Protein AF-A0A8S9K472-F1 (afdb_monomer_lite)

Organism: Brassica cretica (NCBI:txid69181)

Sequence (128 aa):
MPSSTRSNKETQLLLSPDPASLERSIRKEERSSSIDNNACSSLDSRQPLSRDLVPEIYTKDEITEMFYGICGEQEKNKEDFKMKLDGVYYPLNDSISWLTTCMEEMRQDIARIQRATDVSRSTSIDRH

Radius of gyration: 35.94 Å; chains: 1; bounding box: 61×40×110 Å

Secondary structure (DSSP, 8-state):
---------STTSTT---HHHHHHHHTT----------------------S--------HHHHHHHHHHHHHHHHHHHHHHHHHHHHHHHHHHHHHHHHHHHHHHHHHHHHHHHHHHHHHHHHHHTT-

pLDDT: mean 74.62, std 22.26, range [37.34, 98.75]

Foldseek 3Di:
DDDDPPDDPVVVLVPDPDPVSVVVVVVPPDDDDDDDDDDDDDDPDDDDDDDDPDPPPDDPVRVVVVVVVVVVVVVVVVVVVVVVCCVVPPVVVVVVVVVVVVVVVVVVVVVVVVVVVVVVVVVVVVVD

Structure (mmCIF, N/CA/C/O backbone):
data_AF-A0A8S9K472-F1
#
_entry.id   AF-A0A8S9K472-F1
#
loop_
_atom_site.group_PDB
_atom_site.id
_atom_site.type_symbol
_atom_site.label_atom_id
_atom_site.label_alt_id
_atom_site.label_comp_id
_atom_site.label_asym_id
_atom_site.label_entity_id
_atom_site.label_seq_id
_atom_site.pdbx_PDB_ins_code
_atom_site.Cartn_x
_atom_site.Cartn_y
_atom_site.Cartn_z
_atom_site.occupancy
_atom_site.B_iso_or_equiv
_atom_site.auth_seq_id
_atom_site.auth_comp_id
_atom_site.auth_asym_id
_atom_site.auth_atom_id
_atom_site.pdbx_PDB_model_num
ATOM 1 N N . MET A 1 1 ? 33.684 12.086 9.896 1.00 44.53 1 MET A N 1
ATOM 2 C CA . MET A 1 1 ? 32.500 12.194 10.777 1.00 44.53 1 MET A CA 1
ATOM 3 C C . MET A 1 1 ? 32.495 10.984 11.697 1.00 44.53 1 MET A C 1
ATOM 5 O O . MET A 1 1 ? 32.641 9.894 11.156 1.00 44.53 1 MET A O 1
ATOM 9 N N . PRO A 1 2 ? 32.425 11.123 13.031 1.00 41.47 2 PRO A N 1
ATOM 10 C CA . PRO A 1 2 ? 32.404 9.964 13.909 1.00 41.47 2 PRO A CA 1
ATOM 11 C C . PRO A 1 2 ? 30.967 9.473 14.123 1.00 41.47 2 PRO A C 1
ATOM 13 O O . PRO A 1 2 ? 30.061 10.245 14.434 1.00 41.47 2 PRO A O 1
ATOM 16 N N . SER A 1 3 ? 30.785 8.170 13.948 1.00 37.34 3 SER A N 1
ATOM 17 C CA . SER A 1 3 ? 29.599 7.391 14.293 1.00 37.34 3 SER A CA 1
ATOM 18 C C . SER A 1 3 ? 29.479 7.297 15.817 1.00 37.34 3 SER A C 1
ATOM 20 O O . SER A 1 3 ? 30.436 6.909 16.485 1.00 37.34 3 SER A O 1
ATOM 22 N N . SER A 1 4 ? 28.314 7.631 16.379 1.00 39.69 4 SER A N 1
ATOM 23 C CA . SER A 1 4 ? 28.041 7.483 17.813 1.00 39.69 4 SER A CA 1
ATOM 24 C C . SER A 1 4 ? 26.995 6.393 18.035 1.00 39.69 4 SER A C 1
ATOM 26 O O . SER A 1 4 ? 25.809 6.576 17.766 1.00 39.69 4 SER A O 1
ATOM 28 N N . THR A 1 5 ? 27.448 5.238 18.519 1.00 51.59 5 THR A N 1
ATOM 29 C CA . THR A 1 5 ? 26.599 4.128 18.962 1.00 51.59 5 THR A CA 1
ATOM 30 C C . THR A 1 5 ? 26.046 4.465 20.347 1.00 51.59 5 THR A C 1
ATOM 32 O O . THR A 1 5 ? 26.623 4.091 21.370 1.00 51.59 5 THR A O 1
ATOM 35 N N . ARG A 1 6 ? 24.937 5.212 20.418 1.00 48.19 6 ARG A N 1
ATOM 36 C CA . ARG A 1 6 ? 24.254 5.463 21.696 1.00 48.19 6 ARG A CA 1
ATOM 37 C C . ARG A 1 6 ? 23.435 4.231 22.082 1.00 48.19 6 ARG A C 1
ATOM 39 O O . ARG A 1 6 ? 22.283 4.086 21.692 1.00 48.19 6 ARG A O 1
ATOM 46 N N . SER A 1 7 ? 24.074 3.339 22.836 1.00 44.81 7 SER A N 1
ATOM 47 C CA . SER A 1 7 ? 23.461 2.182 23.494 1.00 44.81 7 SER A CA 1
ATOM 48 C C . SER A 1 7 ? 22.222 2.601 24.301 1.00 44.81 7 SER A C 1
ATOM 50 O O . SER A 1 7 ? 22.317 3.381 25.253 1.00 44.81 7 SER A O 1
ATOM 52 N N . ASN A 1 8 ? 21.054 2.109 23.881 1.00 49.94 8 ASN A N 1
ATOM 53 C CA . ASN A 1 8 ? 19.764 2.306 24.533 1.00 49.94 8 ASN A CA 1
ATOM 54 C C . ASN A 1 8 ? 19.599 1.241 25.626 1.00 49.94 8 ASN A C 1
ATOM 56 O O . ASN A 1 8 ? 19.177 0.119 25.371 1.00 49.94 8 ASN A O 1
ATOM 60 N N . LYS A 1 9 ? 19.976 1.604 26.850 1.00 53.31 9 LYS A N 1
ATOM 61 C CA . LYS A 1 9 ? 19.840 0.780 28.061 1.00 53.31 9 LYS A CA 1
ATOM 62 C C . LYS A 1 9 ? 18.537 1.038 28.831 1.00 53.31 9 LYS A C 1
ATOM 64 O O . LYS A 1 9 ? 18.288 0.379 29.831 1.00 53.31 9 LYS A O 1
ATOM 69 N N . GLU A 1 10 ? 17.708 1.970 28.361 1.00 49.41 10 GLU A N 1
ATOM 70 C CA . GLU A 1 10 ? 16.422 2.321 28.982 1.00 49.41 10 GLU A CA 1
ATOM 71 C C . GLU A 1 10 ? 15.297 1.383 28.524 1.00 49.41 10 GLU A C 1
ATOM 73 O O . GLU A 1 10 ? 14.400 1.061 29.296 1.00 49.41 10 GLU A O 1
ATOM 78 N N . THR A 1 11 ? 15.394 0.846 27.305 1.00 47.91 11 THR A N 1
ATOM 79 C CA . THR A 1 11 ? 14.417 -0.120 26.768 1.00 47.91 11 THR A CA 1
ATOM 80 C C . THR A 1 11 ? 14.446 -1.487 27.457 1.00 47.91 11 THR A C 1
ATOM 82 O O . THR A 1 11 ? 13.432 -2.176 27.463 1.00 47.91 11 THR A O 1
ATOM 85 N N . GLN A 1 12 ? 15.552 -1.860 28.109 1.00 46.97 12 GLN A N 1
ATOM 86 C CA . GLN A 1 12 ? 15.664 -3.145 28.816 1.00 46.97 12 GLN A CA 1
ATOM 87 C C . GLN A 1 12 ? 15.009 -3.141 30.208 1.00 46.97 12 GLN A C 1
ATOM 89 O O . GLN A 1 12 ? 14.776 -4.209 30.769 1.00 46.97 12 GLN A O 1
ATOM 94 N N . LEU A 1 13 ? 14.703 -1.970 30.784 1.00 50.31 13 LEU A N 1
ATOM 95 C CA . LEU A 1 13 ? 14.079 -1.881 32.114 1.00 50.31 13 LEU A CA 1
ATOM 96 C C . LEU A 1 13 ? 12.547 -1.913 32.074 1.00 50.31 13 LEU A C 1
ATOM 98 O O . LEU A 1 13 ? 11.924 -2.153 33.104 1.00 50.31 13 LEU A O 1
ATOM 102 N N . LEU A 1 14 ? 11.940 -1.724 30.900 1.00 52.06 14 LEU A N 1
ATOM 103 C CA . LEU A 1 14 ? 10.482 -1.742 30.733 1.00 52.06 14 LEU A CA 1
ATOM 104 C C . LEU A 1 14 ? 9.905 -3.151 30.520 1.00 52.06 14 LEU A C 1
ATOM 106 O O . LEU A 1 14 ? 8.691 -3.305 30.443 1.00 52.06 14 LEU A O 1
ATOM 110 N N . LEU A 1 15 ? 10.758 -4.179 30.442 1.00 51.12 15 LEU A N 1
ATOM 111 C CA . LEU A 1 15 ? 10.368 -5.574 30.190 1.00 51.12 15 LEU A CA 1
ATOM 112 C C . LEU A 1 15 ? 10.842 -6.537 31.293 1.00 51.12 15 LEU A C 1
ATOM 114 O O . LEU A 1 15 ? 11.056 -7.721 31.048 1.00 51.12 15 LEU A O 1
ATOM 118 N N . SER A 1 16 ? 11.016 -6.042 32.519 1.00 50.47 16 SER A N 1
ATOM 119 C CA . SER A 1 16 ? 11.259 -6.888 33.690 1.00 50.47 16 SER A CA 1
ATOM 120 C C . SER A 1 16 ? 9.918 -7.358 34.277 1.00 50.47 16 SER A C 1
ATOM 122 O O . SER A 1 16 ? 9.139 -6.510 34.712 1.00 50.47 16 SER A O 1
ATOM 124 N N . PRO A 1 17 ? 9.628 -8.672 34.339 1.00 55.44 17 PRO A N 1
ATOM 125 C CA . PRO A 1 17 ? 8.418 -9.190 34.975 1.00 55.44 17 PRO A CA 1
ATOM 126 C C . PRO A 1 17 ? 8.549 -9.300 36.505 1.00 55.44 17 PRO A C 1
ATOM 128 O O . PRO A 1 17 ? 7.668 -9.862 37.151 1.00 55.44 17 PRO A O 1
ATOM 131 N N . ASP A 1 18 ? 9.641 -8.799 37.100 1.00 61.34 18 ASP A N 1
ATOM 132 C CA . ASP A 1 18 ? 9.880 -8.885 38.542 1.00 61.34 18 ASP A CA 1
ATOM 133 C C . ASP A 1 18 ? 9.173 -7.740 39.304 1.00 61.34 18 ASP A C 1
ATOM 135 O O . ASP A 1 18 ? 9.599 -6.579 39.200 1.00 61.34 18 ASP A O 1
ATOM 139 N N . PRO A 1 19 ? 8.143 -8.031 40.126 1.00 57.94 19 PRO A N 1
ATOM 140 C CA . PRO A 1 19 ? 7.432 -7.021 40.912 1.00 57.94 19 PRO A CA 1
ATOM 141 C C . PRO A 1 19 ? 8.339 -6.305 41.922 1.00 57.94 19 PRO A C 1
ATOM 143 O O . PRO A 1 19 ? 8.081 -5.152 42.274 1.00 57.94 19 PRO A O 1
ATOM 146 N N . ALA A 1 20 ? 9.451 -6.920 42.340 1.00 58.72 20 ALA A N 1
ATOM 147 C CA . ALA A 1 20 ? 10.394 -6.279 43.247 1.00 58.72 20 ALA A CA 1
ATOM 148 C C . ALA A 1 20 ? 11.181 -5.144 42.574 1.00 58.72 20 ALA A C 1
ATOM 150 O O . ALA A 1 20 ? 11.757 -4.316 43.276 1.00 58.72 20 ALA A O 1
ATOM 151 N N . SER A 1 21 ? 11.258 -5.080 41.242 1.00 58.00 21 SER A N 1
ATOM 152 C CA . SER A 1 21 ? 12.018 -4.042 40.530 1.00 58.00 21 SER A CA 1
ATOM 153 C C . SER A 1 21 ? 11.247 -2.720 40.403 1.00 58.00 21 SER A C 1
ATOM 155 O O . SER A 1 21 ? 11.861 -1.652 40.418 1.00 58.00 21 SER A O 1
ATOM 157 N N . LEU A 1 22 ? 9.912 -2.777 40.356 1.00 58.78 22 LEU A N 1
ATOM 158 C CA . LEU A 1 22 ? 9.028 -1.607 40.279 1.00 58.78 22 LEU A CA 1
ATOM 159 C C . LEU A 1 22 ? 9.051 -0.787 41.579 1.00 58.78 22 LEU A C 1
ATOM 161 O O . LEU A 1 22 ? 9.203 0.435 41.547 1.00 58.78 22 LEU A O 1
ATOM 165 N N . GLU A 1 23 ? 9.022 -1.459 42.733 1.00 57.62 23 GLU A N 1
ATOM 166 C CA . GLU A 1 23 ? 9.102 -0.792 44.040 1.00 57.62 23 GLU A CA 1
ATOM 167 C C . GLU A 1 23 ? 10.401 0.007 44.233 1.00 57.62 23 GLU A C 1
ATOM 169 O O . GLU A 1 23 ? 10.424 1.034 44.913 1.00 57.62 23 GLU A O 1
ATOM 174 N N . ARG A 1 24 ? 11.504 -0.452 43.631 1.00 55.06 24 ARG A N 1
ATOM 175 C CA . ARG A 1 24 ? 12.816 0.210 43.726 1.00 55.06 24 ARG A CA 1
ATOM 176 C C . ARG A 1 24 ? 12.858 1.509 42.926 1.00 55.06 24 ARG A C 1
ATOM 178 O O . ARG A 1 24 ? 13.617 2.402 43.294 1.00 55.06 24 ARG A O 1
ATOM 185 N N . SER A 1 25 ? 12.068 1.604 41.853 1.00 56.41 25 SER A N 1
ATOM 186 C CA . SER A 1 25 ? 11.945 2.820 41.043 1.00 56.41 25 SER A CA 1
ATOM 187 C C . SER A 1 25 ? 11.129 3.882 41.776 1.00 56.41 25 SER A C 1
ATOM 189 O O . SER A 1 25 ? 11.531 5.039 41.819 1.00 56.41 25 SER A O 1
ATOM 191 N N . ILE A 1 26 ? 10.042 3.469 42.434 1.00 60.25 26 ILE A N 1
ATOM 192 C CA . ILE A 1 26 ? 9.152 4.366 43.187 1.00 60.25 26 ILE A CA 1
ATOM 193 C C . ILE A 1 26 ? 9.864 4.946 44.420 1.00 60.25 26 ILE A C 1
ATOM 195 O O . ILE A 1 26 ? 9.699 6.116 44.743 1.00 60.25 26 ILE A O 1
ATOM 199 N N . ARG A 1 27 ? 10.739 4.172 45.078 1.00 56.91 27 ARG A N 1
ATOM 200 C CA . ARG A 1 27 ? 11.517 4.648 46.240 1.00 56.91 27 ARG A CA 1
ATOM 201 C C . ARG A 1 27 ? 12.755 5.492 45.891 1.00 56.91 27 ARG A C 1
ATOM 203 O O . ARG A 1 27 ? 13.496 5.857 46.800 1.00 56.91 27 ARG A O 1
ATOM 210 N N . LYS A 1 28 ? 13.033 5.766 44.608 1.00 52.47 28 LYS A N 1
ATOM 211 C CA . LYS A 1 28 ? 14.212 6.545 44.174 1.00 52.47 28 LYS A CA 1
ATOM 212 C C . LYS A 1 28 ? 13.914 7.980 43.740 1.00 52.47 28 LYS A C 1
ATOM 214 O O . LYS A 1 28 ? 14.858 8.709 43.446 1.00 52.47 28 LYS A O 1
ATOM 219 N N . GLU A 1 29 ? 12.659 8.413 43.778 1.00 48.97 29 GLU A N 1
ATOM 220 C CA . GLU A 1 29 ? 12.275 9.809 43.547 1.00 48.97 29 GLU A CA 1
ATOM 221 C C . GLU A 1 29 ? 12.261 10.607 44.864 1.00 48.97 29 GLU A C 1
ATOM 223 O O . GLU A 1 29 ? 11.291 11.248 45.238 1.00 48.97 29 GLU A O 1
ATOM 228 N N . GLU A 1 30 ? 13.370 10.560 45.604 1.00 53.28 30 GLU A N 1
ATOM 229 C CA . GLU A 1 30 ? 13.632 11.487 46.705 1.00 53.28 30 GLU A CA 1
ATOM 230 C C . GLU A 1 30 ? 15.011 12.115 46.507 1.00 53.28 30 GLU A C 1
ATOM 232 O O . GLU A 1 30 ? 16.035 11.550 46.899 1.00 53.28 30 GLU A O 1
ATOM 237 N N . ARG A 1 31 ? 15.007 13.303 45.889 1.00 55.47 31 ARG A N 1
ATOM 238 C CA . ARG A 1 31 ? 15.726 14.528 46.299 1.00 55.47 31 ARG A CA 1
ATOM 239 C C . ARG A 1 31 ? 16.072 15.387 45.086 1.00 55.47 31 ARG A C 1
ATOM 241 O O . ARG A 1 31 ? 17.099 15.200 44.441 1.00 55.47 31 ARG A O 1
ATOM 248 N N . SER A 1 32 ? 15.263 16.417 44.865 1.00 41.34 32 SER A N 1
ATOM 249 C CA . SER A 1 32 ? 15.721 17.718 44.366 1.00 41.34 32 SER A CA 1
ATOM 250 C C . SER A 1 32 ? 14.815 18.816 44.943 1.00 41.34 32 SER A C 1
ATOM 252 O O . SER A 1 32 ? 13.684 19.004 44.517 1.00 41.34 32 SER A O 1
ATOM 254 N N . SER A 1 33 ? 15.349 19.448 45.994 1.00 41.16 33 SER A N 1
ATOM 255 C CA . SER A 1 33 ? 15.081 20.779 46.583 1.00 41.16 33 SER A CA 1
ATOM 256 C C . SER A 1 33 ? 14.748 21.862 45.534 1.00 41.16 33 SER A C 1
ATOM 258 O O . SER A 1 33 ? 15.198 21.727 44.403 1.00 41.16 33 SER A O 1
ATOM 260 N N . SER A 1 34 ? 14.096 23.005 45.768 1.00 60.44 34 SER A N 1
ATOM 261 C CA . SER A 1 34 ? 13.454 23.711 46.893 1.00 60.44 34 SER A CA 1
ATOM 262 C C . SER A 1 34 ? 12.661 24.846 46.224 1.00 60.44 34 SER A C 1
ATOM 264 O O . SER A 1 34 ? 13.177 25.439 45.277 1.00 60.44 34 SER A O 1
ATOM 266 N N . ILE A 1 35 ? 11.470 25.183 46.728 1.00 44.47 35 ILE A N 1
ATOM 267 C CA . ILE A 1 35 ? 10.990 26.571 46.722 1.00 44.47 35 ILE A CA 1
ATOM 268 C C . ILE A 1 35 ? 10.383 26.829 48.102 1.00 44.47 35 ILE A C 1
ATOM 270 O O . ILE A 1 35 ? 9.363 26.248 48.475 1.00 44.47 35 ILE A O 1
ATOM 274 N N . ASP A 1 36 ? 11.076 27.673 48.860 1.00 52.09 36 ASP A N 1
ATOM 275 C CA . ASP A 1 36 ? 10.617 28.307 50.094 1.00 52.09 36 ASP A CA 1
ATOM 276 C C . ASP A 1 36 ? 9.253 28.973 49.864 1.00 52.09 36 ASP A C 1
ATOM 278 O O . ASP A 1 36 ? 9.019 29.427 48.750 1.00 52.09 36 ASP A O 1
ATOM 282 N N . ASN A 1 37 ? 8.370 29.053 50.876 1.00 54.41 37 ASN A N 1
ATOM 283 C CA . ASN A 1 37 ? 7.564 30.254 51.182 1.00 54.41 37 ASN A CA 1
ATOM 284 C C . ASN A 1 37 ? 6.564 30.047 52.341 1.00 54.41 37 ASN A C 1
ATOM 286 O O . ASN A 1 37 ? 5.441 29.598 52.160 1.00 54.41 37 ASN A O 1
ATOM 290 N N . ASN A 1 38 ? 7.014 30.541 53.496 1.00 54.00 38 ASN A N 1
ATOM 291 C CA . ASN A 1 38 ? 6.301 31.285 54.537 1.00 54.00 38 ASN A CA 1
ATOM 292 C C . ASN A 1 38 ? 5.293 30.599 55.495 1.00 54.00 38 ASN A C 1
ATOM 294 O O . ASN A 1 38 ? 4.368 29.893 55.125 1.00 54.00 38 ASN A O 1
ATOM 298 N N . ALA A 1 39 ? 5.523 30.936 56.772 1.00 41.88 39 ALA A N 1
ATOM 299 C CA . ALA A 1 39 ? 4.610 30.951 57.910 1.00 41.88 39 ALA A CA 1
ATOM 300 C C . ALA A 1 39 ? 3.935 29.629 58.319 1.00 41.88 39 ALA A C 1
ATOM 302 O O . ALA A 1 39 ? 2.746 29.403 58.111 1.00 41.88 39 ALA A O 1
ATOM 303 N N . CYS A 1 40 ? 4.666 28.831 59.102 1.00 49.53 40 CYS A N 1
ATOM 304 C CA . CYS A 1 40 ? 4.046 27.977 60.111 1.00 49.53 40 CYS A CA 1
ATOM 305 C C . CYS A 1 40 ? 3.279 28.852 61.118 1.00 49.53 40 CYS A C 1
ATOM 307 O O . CYS A 1 40 ? 3.858 29.348 62.086 1.00 49.53 40 CYS A O 1
ATOM 309 N N . SER A 1 41 ? 1.974 29.019 60.918 1.00 43.31 41 SER A N 1
ATOM 310 C CA . SER A 1 41 ? 1.056 29.408 61.987 1.00 43.31 41 SER A CA 1
ATOM 311 C C . SER A 1 41 ? 0.312 28.166 62.461 1.00 43.31 41 SER A C 1
ATOM 313 O O . SER A 1 41 ? -0.593 27.655 61.812 1.00 43.31 41 SER A O 1
ATOM 315 N N . SER A 1 42 ? 0.770 27.677 63.610 1.00 62.75 42 SER A N 1
ATOM 316 C CA . SER A 1 42 ? 0.128 26.681 64.460 1.00 62.75 42 SER A CA 1
ATOM 317 C C . SER A 1 42 ? -1.373 26.936 64.605 1.00 62.75 42 SER A C 1
ATOM 319 O O . SER A 1 42 ? -1.765 27.936 65.205 1.00 62.75 42 SER A O 1
ATOM 321 N N . LEU A 1 43 ? -2.195 25.985 64.164 1.00 41.38 43 LEU A N 1
ATOM 322 C CA . LEU A 1 43 ? -3.545 25.796 64.685 1.00 41.38 43 LEU A CA 1
ATOM 323 C C . LEU A 1 43 ? -3.727 24.325 65.055 1.00 41.38 43 LEU A C 1
ATOM 325 O O . LEU A 1 43 ? -4.099 23.476 64.251 1.00 41.38 43 LEU A O 1
ATOM 329 N N . ASP A 1 44 ? -3.435 24.062 66.324 1.00 51.25 44 ASP A N 1
ATOM 330 C CA . ASP A 1 44 ? -4.102 23.037 67.109 1.00 51.25 44 ASP A CA 1
ATOM 331 C C . ASP A 1 44 ? -5.612 23.316 67.084 1.00 51.25 44 ASP A C 1
ATOM 333 O O . ASP A 1 44 ? -6.116 24.221 67.748 1.00 51.25 44 ASP A O 1
ATOM 337 N N . SER A 1 45 ? -6.346 22.577 66.258 1.00 48.28 45 SER A N 1
ATOM 338 C CA . SER A 1 45 ? -7.754 22.321 66.525 1.00 48.28 45 SER A CA 1
ATOM 339 C C . SER A 1 45 ? -8.168 21.025 65.852 1.00 48.28 45 SER A C 1
ATOM 341 O O . SER A 1 45 ? -8.334 20.932 64.636 1.00 48.28 45 SER A O 1
ATOM 343 N N . ARG A 1 46 ? -8.327 19.989 66.675 1.00 55.84 46 ARG A N 1
ATOM 344 C CA . ARG A 1 46 ? -9.064 18.785 66.309 1.00 55.84 46 ARG A CA 1
ATOM 345 C C . ARG A 1 46 ? -10.493 19.176 65.926 1.00 55.84 46 ARG A C 1
ATOM 347 O O . ARG A 1 46 ? -11.329 19.367 66.805 1.00 55.84 46 ARG A O 1
ATOM 354 N N . GLN A 1 47 ? -10.807 19.187 64.637 1.00 48.59 47 GLN A N 1
ATOM 355 C CA . GLN A 1 47 ? -12.175 18.976 64.171 1.00 48.59 47 GLN A CA 1
ATOM 356 C C . GLN A 1 47 ? -12.176 17.923 63.060 1.00 48.59 47 GLN A C 1
ATOM 358 O O . GLN A 1 47 ? -11.428 18.063 62.092 1.00 48.59 47 GLN A O 1
ATOM 363 N N . PRO A 1 48 ? -12.994 16.860 63.168 1.00 44.81 48 PRO A N 1
ATOM 364 C CA . PRO A 1 48 ? -13.234 15.977 62.043 1.00 44.81 48 PRO A CA 1
ATOM 365 C C . PRO A 1 48 ? -14.078 16.750 61.028 1.00 44.81 48 PRO A C 1
ATOM 367 O O . PRO A 1 48 ? -15.232 17.087 61.295 1.00 44.81 48 PRO A O 1
ATOM 370 N N . LEU A 1 49 ? -13.488 17.063 59.874 1.00 40.16 49 LEU A N 1
ATOM 371 C CA . LEU A 1 49 ? -14.226 17.605 58.743 1.00 40.16 49 LEU A CA 1
ATOM 372 C C . LEU A 1 49 ? -15.249 16.551 58.303 1.00 40.16 49 LEU A C 1
ATOM 374 O O . LEU A 1 49 ? -14.899 15.451 57.871 1.00 40.16 49 LEU A O 1
ATOM 378 N N . SER A 1 50 ? -16.521 16.882 58.487 1.00 51.34 50 SER A N 1
ATOM 379 C CA . SER A 1 50 ? -17.664 16.117 58.016 1.00 51.34 50 SER A CA 1
ATOM 380 C C . SER A 1 50 ? -17.579 15.901 56.504 1.00 51.34 50 SER A C 1
ATOM 382 O O . SER A 1 50 ? -17.457 16.859 55.747 1.00 51.34 50 SER A O 1
ATOM 384 N N . ARG A 1 51 ? -17.644 14.620 56.123 1.00 53.28 51 ARG A N 1
ATOM 385 C CA . ARG A 1 51 ? -18.119 14.030 54.860 1.00 53.28 51 ARG A CA 1
ATOM 386 C C . ARG A 1 51 ? -18.681 15.035 53.841 1.00 53.28 51 ARG A C 1
ATOM 388 O O . ARG A 1 51 ? -19.676 15.664 54.164 1.00 53.28 51 ARG A O 1
ATOM 395 N N . ASP A 1 52 ? -18.077 15.099 52.643 1.00 50.16 52 ASP A N 1
ATOM 396 C CA . ASP A 1 52 ? -18.776 15.268 51.341 1.00 50.16 52 ASP A CA 1
ATOM 397 C C . ASP A 1 52 ? -17.844 15.252 50.101 1.00 50.16 52 ASP A C 1
ATOM 399 O O . ASP A 1 52 ? -18.075 15.936 49.112 1.00 50.16 52 ASP A O 1
ATOM 403 N N . LEU A 1 53 ? -16.786 14.434 50.104 1.00 56.91 53 LEU A N 1
ATOM 404 C CA . LEU A 1 53 ? -15.953 14.175 48.914 1.00 56.91 53 LEU A CA 1
ATOM 405 C C . LEU A 1 53 ? -15.542 12.698 48.865 1.00 56.91 53 LEU A C 1
ATOM 407 O O . LEU A 1 53 ? -14.365 12.359 48.782 1.00 56.91 53 LEU A O 1
ATOM 411 N N . VAL A 1 54 ? -16.518 11.797 48.968 1.00 50.41 54 VAL A N 1
ATOM 412 C CA . VAL A 1 54 ? -16.309 10.400 48.571 1.00 50.41 54 VAL A CA 1
ATOM 413 C C . VAL A 1 54 ? -16.720 10.331 47.103 1.00 50.41 54 VAL A C 1
ATOM 415 O O . VAL A 1 54 ? -17.915 10.454 46.839 1.00 50.41 54 VAL A O 1
ATOM 418 N N . PRO A 1 55 ? -15.796 10.183 46.132 1.00 58.97 55 PRO A N 1
ATOM 419 C CA . PRO A 1 55 ? -16.197 9.688 44.825 1.00 58.97 55 PRO A C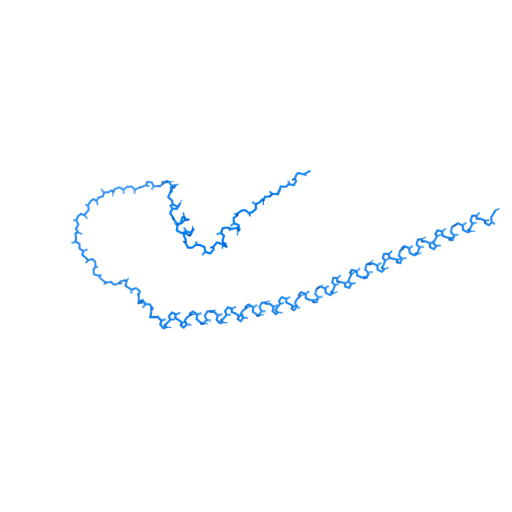A 1
ATOM 420 C C . PRO A 1 55 ? -16.887 8.356 45.085 1.00 58.97 55 PRO A C 1
ATOM 422 O O . PRO A 1 55 ? -16.321 7.514 45.786 1.00 58.97 55 PRO A O 1
ATOM 425 N N . GLU A 1 56 ? -18.115 8.204 44.603 1.00 70.31 56 GLU A N 1
ATOM 426 C CA . GLU A 1 56 ? -18.834 6.938 44.630 1.00 70.31 56 GLU A CA 1
ATOM 427 C C . GLU A 1 56 ? -17.905 5.888 44.012 1.00 70.31 56 GLU A C 1
ATOM 429 O O . GLU A 1 56 ? -17.579 5.919 42.827 1.00 70.31 56 GLU A O 1
ATOM 434 N N . ILE A 1 57 ? -17.300 5.084 44.883 1.00 79.12 57 ILE A N 1
ATOM 435 C CA . ILE A 1 57 ? -16.270 4.127 44.507 1.00 79.12 57 ILE A CA 1
ATOM 436 C C . ILE A 1 57 ? -16.953 3.086 43.635 1.00 79.12 57 ILE A C 1
ATOM 438 O O . ILE A 1 57 ? -17.835 2.381 44.121 1.00 79.12 57 ILE A O 1
ATOM 442 N N . TYR A 1 58 ? -16.560 3.031 42.359 1.00 83.25 58 TYR A N 1
ATOM 443 C CA . TYR A 1 58 ? -17.136 2.111 41.384 1.00 83.25 58 TYR A CA 1
ATOM 444 C C . TYR A 1 58 ? -17.225 0.697 41.952 1.00 83.25 58 TYR A C 1
ATOM 446 O O . TYR A 1 58 ? -16.278 0.173 42.557 1.00 83.25 58 TYR A O 1
ATOM 454 N N . THR A 1 59 ? -18.368 0.067 41.725 1.00 92.94 59 THR A N 1
ATOM 455 C CA . THR A 1 59 ? -18.562 -1.337 42.048 1.00 92.94 59 THR A CA 1
ATOM 456 C C . THR A 1 59 ? -17.670 -2.196 41.156 1.00 92.94 59 THR A C 1
ATOM 458 O O . THR A 1 59 ? -17.278 -1.827 40.046 1.00 92.94 59 THR A O 1
ATOM 461 N N . LYS A 1 60 ? -17.334 -3.389 41.645 1.00 91.38 60 LYS A N 1
ATOM 462 C CA . LYS A 1 60 ? -16.511 -4.343 40.897 1.00 91.38 60 LYS A CA 1
ATOM 463 C C . LYS A 1 60 ? -17.101 -4.656 39.514 1.00 91.38 60 LYS A C 1
ATOM 465 O O . LYS A 1 60 ? -16.338 -4.848 38.569 1.00 91.38 60 LYS A O 1
ATOM 470 N N . ASP A 1 61 ? -18.426 -4.699 39.403 1.00 93.25 61 ASP A N 1
ATOM 471 C CA . ASP A 1 61 ? -19.121 -5.026 38.158 1.00 93.25 61 ASP A CA 1
ATOM 472 C C . ASP A 1 61 ? -19.014 -3.882 37.142 1.00 93.25 61 ASP A C 1
ATOM 474 O O . ASP A 1 61 ? -18.642 -4.134 35.998 1.00 93.25 61 ASP A O 1
ATOM 478 N N . GLU A 1 62 ? -19.186 -2.627 37.574 1.00 94.00 62 GLU A N 1
ATOM 479 C CA . GLU A 1 62 ? -18.987 -1.441 36.722 1.00 94.00 62 GLU A CA 1
ATOM 480 C C . GLU A 1 62 ? -17.550 -1.357 36.190 1.00 94.00 62 GLU A C 1
ATOM 482 O O . GLU A 1 62 ? -17.324 -1.115 35.005 1.00 94.00 62 GLU A O 1
ATOM 487 N N . ILE A 1 63 ? -16.555 -1.616 37.047 1.00 93.19 63 ILE A N 1
ATOM 488 C CA . ILE A 1 63 ? -15.143 -1.643 36.630 1.00 93.19 63 ILE A CA 1
ATOM 489 C C . ILE A 1 63 ? -14.902 -2.759 35.607 1.00 93.19 63 ILE A C 1
ATOM 491 O O . ILE A 1 63 ? -14.173 -2.569 34.632 1.00 93.19 63 ILE A O 1
ATOM 495 N N . THR A 1 64 ? -15.510 -3.925 35.825 1.00 95.19 64 THR A N 1
ATOM 496 C CA . THR A 1 64 ? -15.365 -5.086 34.942 1.00 95.19 64 THR A CA 1
ATOM 497 C C . THR A 1 64 ? -15.971 -4.808 33.567 1.00 95.19 64 THR A C 1
ATOM 499 O O . THR A 1 64 ? -15.340 -5.094 32.549 1.00 95.19 64 THR A O 1
ATOM 502 N N . GLU A 1 65 ? -17.156 -4.201 33.522 1.00 95.56 65 GLU A N 1
ATOM 503 C CA . GLU A 1 65 ? -17.819 -3.807 32.279 1.00 95.56 65 GLU A CA 1
ATOM 504 C C . GLU A 1 65 ? -16.991 -2.782 31.497 1.00 95.56 65 GLU A C 1
ATOM 506 O O . GLU A 1 65 ? -16.718 -2.988 30.311 1.00 95.56 65 GLU A O 1
ATOM 511 N N . MET A 1 66 ? -16.506 -1.731 32.168 1.00 96.00 66 MET A N 1
ATOM 512 C CA . MET A 1 66 ? -15.635 -0.733 31.538 1.00 96.00 66 MET A CA 1
ATOM 513 C C . MET A 1 66 ? -14.371 -1.369 30.957 1.00 96.00 66 MET A C 1
ATOM 515 O O . MET A 1 66 ? -13.991 -1.062 29.827 1.00 96.00 66 MET A O 1
ATOM 519 N N . PHE A 1 67 ? -13.731 -2.276 31.698 1.00 96.50 67 PHE A N 1
ATOM 520 C CA . PHE A 1 67 ? -12.520 -2.948 31.238 1.00 96.50 67 PHE A CA 1
ATOM 521 C C . PHE A 1 67 ? -12.772 -3.749 29.957 1.00 96.50 67 PHE A C 1
ATOM 523 O O . PHE A 1 67 ? -12.058 -3.570 28.972 1.00 96.50 67 PHE A O 1
ATOM 530 N N . TYR A 1 68 ? -13.815 -4.582 29.928 1.00 96.38 68 TYR A N 1
ATOM 531 C CA . TYR A 1 68 ? -14.131 -5.371 28.735 1.00 96.38 68 TYR A CA 1
ATOM 532 C C . TYR A 1 68 ? -14.599 -4.513 27.556 1.00 96.38 68 TYR A C 1
ATOM 534 O O . TYR A 1 68 ? -14.259 -4.832 26.415 1.00 96.38 68 TYR A O 1
ATOM 542 N N . GLY A 1 69 ? -15.308 -3.410 27.810 1.00 96.56 69 GLY A N 1
ATOM 543 C CA . GLY A 1 69 ? -15.660 -2.432 26.780 1.00 96.56 69 GLY A CA 1
ATOM 544 C C . GLY A 1 69 ? -14.419 -1.813 26.136 1.00 96.56 69 GLY A C 1
ATOM 545 O O . GLY A 1 69 ? -14.247 -1.892 24.919 1.00 96.56 69 GLY A O 1
ATOM 546 N N . ILE A 1 70 ? -13.507 -1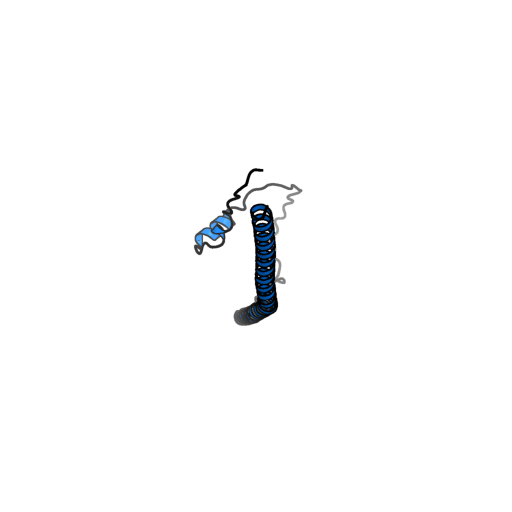.281 26.955 1.00 96.69 70 ILE A N 1
ATOM 547 C CA . ILE A 1 70 ? -12.258 -0.658 26.491 1.00 96.69 70 ILE A CA 1
ATOM 548 C C . ILE A 1 70 ? -11.377 -1.679 25.764 1.00 96.69 70 ILE A C 1
ATOM 550 O O . ILE A 1 70 ? -10.881 -1.387 24.677 1.00 96.69 70 ILE A O 1
ATOM 554 N N . CYS A 1 71 ? -11.200 -2.882 26.319 1.00 94.56 71 CYS A N 1
ATOM 555 C CA . CYS A 1 71 ? -10.413 -3.937 25.678 1.00 94.56 71 CYS A CA 1
ATOM 556 C C . CYS A 1 71 ? -11.006 -4.360 24.328 1.00 94.56 71 CYS A C 1
ATOM 558 O O . CYS A 1 71 ? -10.268 -4.513 23.356 1.00 94.56 71 CYS A O 1
ATOM 560 N N . GLY A 1 72 ? -12.329 -4.521 24.243 1.00 95.81 72 GLY A N 1
ATOM 561 C CA . GLY A 1 72 ? -13.002 -4.894 22.998 1.00 95.81 72 GLY A CA 1
ATOM 562 C C . GLY A 1 72 ? -12.889 -3.818 21.916 1.00 95.81 72 GLY A C 1
ATOM 563 O O . GLY A 1 72 ? -12.644 -4.135 20.752 1.00 95.81 72 GLY A O 1
ATOM 564 N N . GLU A 1 73 ? -13.033 -2.547 22.292 1.00 96.44 73 GLU A N 1
ATOM 565 C CA . GLU A 1 73 ? -12.830 -1.400 21.399 1.00 96.44 73 GLU A CA 1
ATOM 566 C C . GLU A 1 73 ? -11.372 -1.321 20.922 1.00 96.44 73 GLU A C 1
ATOM 568 O O . GLU A 1 73 ? -11.103 -1.131 19.735 1.00 96.44 73 GLU A O 1
ATOM 573 N N . GLN A 1 74 ? -10.414 -1.511 21.833 1.00 95.94 74 GLN A N 1
ATOM 574 C CA . GLN A 1 74 ? -8.992 -1.438 21.510 1.00 95.94 74 GLN A CA 1
ATOM 575 C C . GLN A 1 74 ? -8.570 -2.529 20.516 1.00 95.94 74 GLN A C 1
ATOM 577 O O . GLN A 1 74 ? -7.818 -2.234 19.585 1.00 95.94 74 GLN A O 1
ATOM 582 N N . GLU A 1 75 ? -9.071 -3.759 20.666 1.00 96.25 75 GLU A N 1
ATOM 583 C CA . GLU A 1 75 ? -8.749 -4.853 19.740 1.00 96.25 75 GLU A CA 1
ATOM 584 C C . GLU A 1 75 ? -9.314 -4.586 18.339 1.00 96.25 75 GLU A C 1
ATOM 586 O O . GLU A 1 75 ? -8.605 -4.744 17.346 1.00 96.25 75 GLU A O 1
ATOM 591 N N . LYS A 1 76 ? -10.553 -4.085 18.244 1.00 95.94 76 LYS A N 1
ATOM 592 C CA . LYS A 1 76 ? -11.143 -3.677 16.957 1.00 95.94 76 LYS A CA 1
ATOM 593 C C . LYS A 1 76 ? -10.329 -2.575 16.294 1.00 95.94 76 LYS A C 1
ATOM 595 O O . LYS A 1 76 ? -9.986 -2.689 15.123 1.00 95.94 76 LYS A O 1
ATOM 600 N N . ASN A 1 77 ? -9.959 -1.546 17.055 1.00 95.81 77 ASN A N 1
ATOM 601 C CA . ASN A 1 77 ? -9.139 -0.454 16.542 1.00 95.81 77 ASN A CA 1
ATOM 602 C C . ASN A 1 77 ? -7.788 -0.959 16.023 1.00 95.81 77 ASN A C 1
ATOM 604 O O . ASN A 1 77 ? -7.327 -0.511 14.976 1.00 95.81 77 ASN A O 1
ATOM 608 N N . LYS A 1 78 ? -7.153 -1.906 16.721 1.00 96.81 78 LYS A N 1
ATOM 609 C CA . LYS A 1 78 ? -5.892 -2.519 16.286 1.00 96.81 78 LYS A CA 1
ATOM 610 C C . LYS A 1 78 ? -6.045 -3.256 14.955 1.00 96.81 78 LYS A C 1
ATOM 612 O O . LYS A 1 78 ? -5.208 -3.061 14.073 1.00 96.81 78 LYS A O 1
ATOM 617 N N . GLU A 1 79 ? -7.097 -4.054 14.790 1.00 96.69 79 GLU A N 1
ATOM 618 C CA . GLU A 1 79 ? -7.363 -4.740 13.519 1.00 96.69 79 GLU A CA 1
ATOM 619 C C . GLU A 1 79 ? -7.718 -3.753 12.395 1.00 96.69 79 GLU A C 1
ATOM 621 O O . GLU A 1 79 ? -7.196 -3.878 11.288 1.00 96.69 79 GLU A O 1
ATOM 626 N N . ASP A 1 80 ? -8.486 -2.700 12.681 1.00 97.56 80 ASP A N 1
ATOM 627 C CA . ASP A 1 80 ? -8.790 -1.631 11.721 1.00 97.56 80 ASP A CA 1
ATOM 628 C C . ASP A 1 80 ? -7.527 -0.888 11.265 1.00 97.56 80 ASP A C 1
ATOM 630 O O . ASP A 1 80 ? -7.336 -0.630 10.072 1.00 97.56 80 ASP A O 1
ATOM 634 N N . PHE A 1 81 ? -6.641 -0.534 12.201 1.00 97.25 81 PHE A N 1
ATOM 635 C CA . 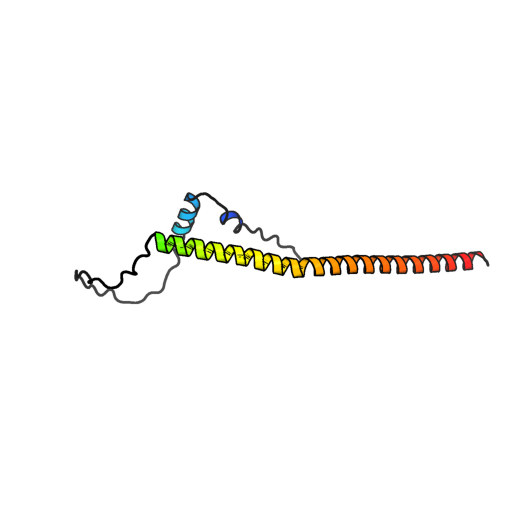PHE A 1 81 ? -5.360 0.097 11.880 1.00 97.25 81 PHE A CA 1
ATOM 636 C C . PHE A 1 81 ? -4.482 -0.823 11.045 1.00 97.25 81 PHE A C 1
ATOM 638 O O . PHE A 1 81 ? -3.890 -0.371 10.064 1.00 97.25 81 PHE A O 1
ATOM 645 N N . LYS A 1 82 ? -4.418 -2.106 11.400 1.00 97.75 82 LYS A N 1
ATOM 646 C CA . LYS A 1 82 ? -3.674 -3.107 10.640 1.00 97.75 82 LYS A CA 1
ATOM 647 C C . LYS A 1 82 ? -4.213 -3.233 9.219 1.00 97.75 82 LYS A C 1
ATOM 649 O O . LYS A 1 82 ? -3.438 -3.130 8.278 1.00 97.75 82 LYS A O 1
ATOM 654 N N . MET A 1 83 ? -5.528 -3.342 9.050 1.00 96.50 83 MET A N 1
ATOM 655 C CA . MET A 1 83 ? -6.161 -3.431 7.734 1.00 96.50 83 MET A CA 1
ATOM 656 C C . MET A 1 83 ? -5.912 -2.175 6.885 1.00 96.50 83 MET A C 1
ATOM 658 O O . MET A 1 83 ? -5.627 -2.281 5.691 1.00 96.50 83 MET A O 1
ATOM 662 N N . LYS A 1 84 ? -5.948 -0.981 7.491 1.00 97.75 84 LYS A N 1
ATOM 663 C CA . LYS A 1 84 ? -5.581 0.276 6.812 1.00 97.75 84 LYS A CA 1
ATOM 664 C C . LYS A 1 84 ? -4.111 0.303 6.399 1.00 97.75 84 LYS A C 1
ATOM 666 O O . LYS A 1 84 ? -3.805 0.751 5.297 1.00 97.75 84 LYS A O 1
ATOM 671 N N . LEU A 1 85 ? -3.212 -0.161 7.267 1.00 97.81 85 LEU A N 1
ATOM 672 C CA . LEU A 1 85 ? -1.783 -0.239 6.968 1.00 97.81 85 LEU A CA 1
ATOM 673 C C . LEU A 1 85 ? -1.505 -1.244 5.855 1.00 97.81 85 LEU A C 1
ATOM 675 O O . LEU A 1 85 ? -0.822 -0.884 4.905 1.00 97.81 85 LEU A O 1
ATOM 679 N N . ASP A 1 86 ? -2.078 -2.444 5.917 1.00 98.12 86 ASP A N 1
ATOM 680 C CA . ASP A 1 86 ? -1.941 -3.471 4.880 1.00 98.12 86 ASP A CA 1
ATOM 681 C C . ASP A 1 86 ? -2.446 -2.953 3.524 1.00 98.12 86 ASP A C 1
ATOM 683 O O . ASP A 1 86 ? -1.770 -3.108 2.504 1.00 98.12 86 ASP A O 1
ATOM 687 N N . GLY A 1 87 ? -3.583 -2.246 3.520 1.00 97.94 87 GLY A N 1
ATOM 688 C CA . GLY A 1 87 ? -4.159 -1.641 2.317 1.00 97.94 87 GLY A CA 1
ATOM 689 C C . GLY A 1 87 ? -3.277 -0.580 1.649 1.00 97.94 87 GLY A C 1
ATOM 690 O O . GLY A 1 87 ? -3.442 -0.320 0.460 1.00 97.94 87 GLY A O 1
ATOM 691 N N . VAL A 1 88 ? -2.328 0.014 2.376 1.00 98.12 88 VAL A N 1
ATOM 692 C CA . VAL A 1 88 ? -1.360 0.982 1.832 1.00 98.12 88 VAL A CA 1
ATOM 693 C C . VAL A 1 88 ? -0.002 0.324 1.575 1.00 98.12 88 VAL A C 1
ATOM 695 O O . VAL A 1 88 ? 0.638 0.594 0.561 1.00 98.12 88 VAL A O 1
ATOM 698 N N . TYR A 1 89 ? 0.434 -0.559 2.470 1.00 98.31 89 TYR A N 1
ATOM 699 C CA . TYR A 1 89 ? 1.756 -1.172 2.457 1.00 98.31 89 TYR A CA 1
ATOM 700 C C . TYR A 1 89 ? 1.965 -2.080 1.247 1.00 98.31 89 TYR A C 1
ATOM 702 O O . TYR A 1 89 ? 2.945 -1.889 0.530 1.00 98.31 89 TYR A O 1
ATOM 710 N N . TYR A 1 90 ? 1.059 -3.028 0.985 1.00 98.25 90 TYR A N 1
ATOM 711 C CA . TYR A 1 90 ? 1.259 -3.986 -0.109 1.00 98.25 90 TYR A CA 1
ATOM 712 C C . TYR A 1 90 ? 1.258 -3.319 -1.491 1.00 98.25 90 TYR A C 1
ATOM 714 O O . TYR A 1 90 ? 2.219 -3.527 -2.229 1.00 98.25 90 TYR A O 1
ATOM 722 N N . PRO A 1 91 ? 0.300 -2.433 -1.837 1.00 98.44 91 PRO A N 1
ATOM 723 C CA . PRO A 1 91 ? 0.337 -1.748 -3.131 1.00 98.44 91 PRO A CA 1
ATOM 724 C C . PRO A 1 91 ? 1.587 -0.883 -3.327 1.00 98.44 91 PRO A C 1
ATOM 726 O O . PRO A 1 91 ? 2.142 -0.824 -4.428 1.00 98.44 91 PRO A O 1
ATOM 729 N N . LEU A 1 92 ? 2.059 -0.217 -2.267 1.00 98.56 92 LEU A N 1
ATOM 730 C CA . LEU A 1 92 ? 3.309 0.541 -2.325 1.00 98.56 92 LEU A CA 1
ATOM 731 C C . LEU A 1 92 ? 4.518 -0.379 -2.491 1.00 98.56 92 LEU A C 1
ATOM 733 O O . LEU A 1 92 ? 5.390 -0.091 -3.308 1.00 98.56 92 LEU A O 1
ATOM 737 N N . ASN A 1 93 ? 4.567 -1.487 -1.753 1.00 98.19 93 ASN A N 1
ATOM 738 C CA . ASN A 1 93 ? 5.631 -2.478 -1.864 1.00 98.19 93 ASN A CA 1
ATOM 739 C C . ASN A 1 93 ? 5.703 -3.067 -3.280 1.00 98.19 93 ASN A C 1
ATOM 741 O O . ASN A 1 93 ? 6.787 -3.147 -3.857 1.00 98.19 93 ASN A O 1
ATOM 745 N N . ASP A 1 94 ? 4.556 -3.398 -3.869 1.00 98.38 94 ASP A N 1
ATOM 746 C CA . ASP A 1 94 ? 4.467 -3.909 -5.237 1.00 98.38 94 ASP A CA 1
ATOM 747 C C . ASP A 1 94 ? 4.927 -2.858 -6.250 1.00 98.38 94 ASP A C 1
ATOM 749 O O . ASP A 1 94 ? 5.693 -3.162 -7.165 1.00 98.38 94 ASP A O 1
ATOM 753 N N . SER A 1 95 ? 4.542 -1.594 -6.043 1.00 98.50 95 SER A N 1
ATOM 754 C CA . SER A 1 95 ? 4.993 -0.472 -6.876 1.00 98.50 95 SER A CA 1
ATOM 755 C C . SER A 1 95 ? 6.513 -0.290 -6.815 1.00 98.50 95 SER A C 1
ATOM 757 O O . SER A 1 95 ? 7.158 -0.100 -7.846 1.00 98.50 95 SER A O 1
ATOM 759 N N . ILE A 1 96 ? 7.105 -0.384 -5.620 1.00 98.56 96 ILE A N 1
ATOM 760 C CA . ILE A 1 96 ? 8.561 -0.311 -5.421 1.00 98.56 96 ILE A CA 1
ATOM 761 C C . ILE A 1 96 ? 9.252 -1.502 -6.087 1.00 98.56 96 ILE A C 1
ATOM 763 O O . ILE A 1 96 ? 10.267 -1.319 -6.764 1.00 98.56 96 ILE A O 1
ATOM 767 N N . SER A 1 97 ? 8.711 -2.712 -5.926 1.00 98.38 97 SER A N 1
ATOM 768 C CA . SER A 1 97 ? 9.251 -3.923 -6.548 1.00 98.38 97 SER A CA 1
ATOM 769 C C . SER A 1 97 ? 9.239 -3.813 -8.072 1.00 98.38 97 SER A C 1
ATOM 771 O O . SER A 1 97 ? 10.274 -4.018 -8.708 1.00 98.38 97 SER A O 1
ATOM 773 N N . TRP A 1 98 ? 8.114 -3.397 -8.656 1.00 98.69 98 TRP A N 1
ATOM 774 C CA . TRP A 1 98 ? 7.993 -3.190 -10.097 1.00 98.69 98 TRP A CA 1
ATOM 775 C C . TRP A 1 98 ? 8.960 -2.122 -10.607 1.00 98.69 98 TRP A C 1
ATOM 777 O O . TRP A 1 98 ? 9.669 -2.347 -11.588 1.00 98.69 98 TRP A O 1
ATOM 787 N N . LEU A 1 99 ? 9.043 -0.983 -9.914 1.00 98.75 99 LEU A N 1
ATOM 788 C CA . LEU A 1 99 ? 9.964 0.090 -10.280 1.00 98.75 99 LEU A CA 1
ATOM 789 C C . LEU A 1 99 ? 11.420 -0.386 -10.220 1.00 98.75 99 LEU A C 1
ATOM 791 O O . LEU A 1 99 ? 12.214 -0.056 -11.097 1.00 98.75 99 LEU A O 1
ATOM 795 N N . THR A 1 100 ? 11.763 -1.197 -9.219 1.00 98.62 100 THR A N 1
ATOM 796 C CA . THR A 1 100 ? 13.098 -1.795 -9.086 1.00 98.62 100 THR A CA 1
ATOM 797 C C . THR A 1 100 ? 13.420 -2.694 -10.278 1.00 98.62 100 THR A C 1
ATOM 799 O O . THR A 1 100 ? 14.494 -2.552 -10.863 1.00 98.62 100 THR A O 1
ATOM 802 N N . THR A 1 101 ? 12.489 -3.562 -10.686 1.00 98.69 101 THR A N 1
ATOM 803 C CA . THR A 1 101 ? 12.653 -4.407 -11.881 1.00 98.69 101 THR A CA 1
ATOM 804 C C . THR A 1 101 ? 12.820 -3.564 -13.143 1.00 98.69 101 THR A C 1
ATOM 806 O O . THR A 1 101 ? 13.766 -3.773 -13.897 1.00 98.69 101 THR A O 1
ATOM 809 N N . CYS A 1 102 ? 11.960 -2.563 -13.336 1.00 98.19 102 CYS A N 1
ATOM 810 C CA . CYS A 1 102 ? 12.002 -1.674 -14.497 1.00 98.19 102 CYS A CA 1
ATOM 811 C C . CYS A 1 102 ? 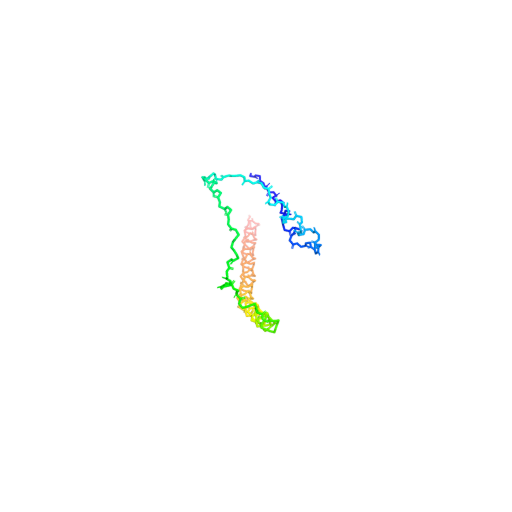13.354 -0.947 -14.616 1.00 98.19 102 CYS A C 1
ATOM 813 O O . CYS A 1 102 ? 13.962 -0.898 -15.686 1.00 98.19 102 CYS A O 1
ATOM 815 N N . MET A 1 103 ? 13.885 -0.434 -13.502 1.00 98.62 103 MET A N 1
ATOM 816 C CA . MET A 1 103 ? 15.199 0.217 -13.494 1.00 98.62 103 MET A CA 1
ATOM 817 C C . MET A 1 103 ? 16.341 -0.749 -13.836 1.00 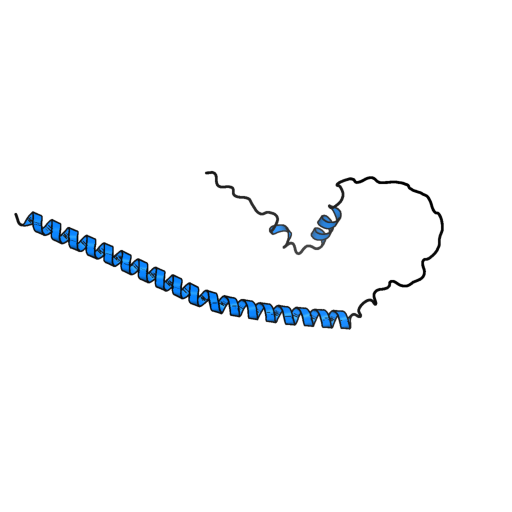98.62 103 MET A C 1
ATOM 819 O O . MET A 1 103 ? 17.287 -0.362 -14.525 1.00 98.62 103 MET A O 1
ATOM 823 N N . GLU A 1 104 ? 16.267 -1.999 -13.378 1.00 98.62 104 GLU A N 1
ATOM 824 C CA . GLU A 1 104 ? 17.276 -3.014 -13.687 1.00 98.62 104 GLU A CA 1
ATOM 825 C C . GLU A 1 104 ? 17.234 -3.426 -15.166 1.00 98.62 104 GLU A C 1
ATOM 827 O O . GLU A 1 104 ? 18.287 -3.542 -15.798 1.00 98.62 104 GLU A O 1
ATOM 832 N N . GLU A 1 105 ? 16.042 -3.556 -15.750 1.00 98.50 105 GLU A N 1
ATOM 833 C CA . GLU A 1 105 ? 15.871 -3.782 -17.191 1.00 98.50 105 GLU A CA 1
ATOM 834 C C . GLU A 1 105 ? 16.491 -2.641 -18.007 1.00 98.50 105 GLU A C 1
ATOM 836 O O . GLU A 1 105 ? 17.327 -2.880 -18.883 1.00 98.50 105 GLU A O 1
ATOM 841 N N . MET A 1 106 ? 16.193 -1.387 -17.654 1.00 98.44 106 MET A N 1
ATOM 842 C CA . MET A 1 106 ? 16.792 -0.222 -18.315 1.00 98.44 106 MET A CA 1
ATOM 843 C C . MET A 1 106 ? 18.323 -0.208 -18.202 1.00 98.44 106 MET A C 1
ATOM 845 O O . MET A 1 106 ? 19.026 0.097 -19.171 1.00 98.44 106 MET A O 1
ATOM 849 N N . ARG A 1 107 ? 18.869 -0.557 -17.031 1.00 98.12 107 ARG A N 1
ATOM 850 C CA . ARG A 1 107 ? 20.322 -0.648 -16.819 1.00 98.12 107 ARG A CA 1
ATOM 851 C C . ARG A 1 107 ? 20.955 -1.690 -17.742 1.00 98.12 107 ARG A C 1
ATOM 853 O O . ARG A 1 107 ? 22.027 -1.450 -18.306 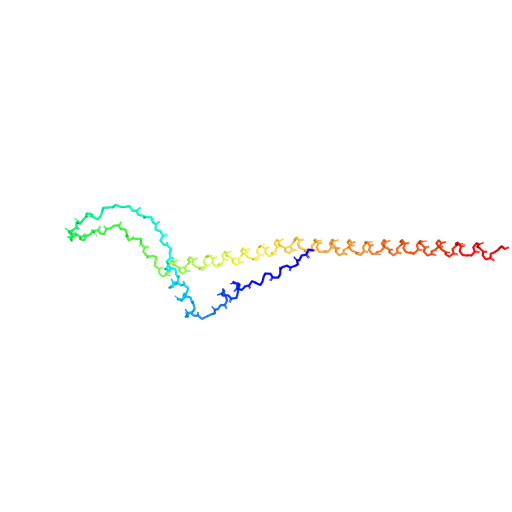1.00 98.12 107 ARG A O 1
ATOM 860 N N . GLN A 1 108 ? 20.301 -2.836 -17.911 1.00 98.44 108 GLN A N 1
ATOM 861 C CA . GLN A 1 108 ? 20.763 -3.896 -18.806 1.00 98.44 108 GLN A CA 1
ATOM 862 C C . GLN A 1 108 ? 20.695 -3.481 -20.275 1.00 98.44 108 GLN A C 1
ATOM 864 O O . GLN A 1 108 ? 21.626 -3.777 -21.030 1.00 98.44 108 GLN A O 1
ATOM 869 N N . ASP A 1 109 ? 19.647 -2.764 -20.673 1.00 98.12 109 ASP A N 1
ATOM 870 C CA . ASP A 1 109 ? 19.501 -2.240 -22.030 1.00 98.12 109 ASP A CA 1
ATOM 871 C C . ASP A 1 109 ? 20.628 -1.266 -22.382 1.00 98.12 109 ASP A C 1
ATOM 873 O O . ASP A 1 109 ? 21.270 -1.419 -23.426 1.00 98.12 109 ASP A O 1
ATOM 877 N N . ILE A 1 110 ? 20.966 -0.343 -21.476 1.00 97.62 110 ILE A N 1
ATOM 878 C CA . ILE A 1 110 ? 22.111 0.567 -21.643 1.00 97.62 110 ILE A CA 1
ATOM 879 C C . ILE A 1 110 ? 23.413 -0.229 -21.813 1.00 97.62 110 ILE A C 1
ATOM 881 O O . ILE A 1 110 ? 24.176 0.020 -22.750 1.00 97.62 110 ILE A O 1
ATOM 885 N N . ALA A 1 111 ? 23.654 -1.232 -20.962 1.00 97.38 111 ALA A N 1
ATOM 886 C CA . ALA A 1 111 ? 24.845 -2.078 -21.060 1.00 97.38 111 ALA A CA 1
ATOM 887 C C . ALA A 1 111 ? 24.890 -2.895 -22.367 1.00 97.38 111 ALA A C 1
ATOM 889 O O . ALA A 1 111 ? 25.970 -3.196 -22.886 1.00 97.38 111 ALA A O 1
ATOM 890 N N . ARG A 1 112 ? 23.732 -3.278 -22.919 1.00 96.94 112 ARG A N 1
ATOM 891 C CA . ARG A 1 112 ? 23.640 -3.978 -24.210 1.00 96.94 112 ARG A CA 1
ATOM 892 C C . ARG A 1 112 ? 23.984 -3.045 -25.371 1.00 96.94 112 ARG A C 1
ATOM 894 O O . ARG A 1 112 ? 24.760 -3.439 -26.240 1.00 96.94 112 ARG A O 1
ATOM 901 N N . ILE A 1 113 ? 23.471 -1.815 -25.352 1.00 96.88 113 ILE A N 1
ATOM 902 C CA . ILE A 1 113 ? 23.760 -0.787 -26.367 1.00 96.88 113 ILE A CA 1
ATOM 903 C C . ILE A 1 113 ? 25.251 -0.426 -26.366 1.00 96.88 113 ILE A C 1
ATOM 905 O O . ILE A 1 113 ? 25.873 -0.373 -27.431 1.00 96.88 113 ILE A O 1
ATOM 909 N N . GLN A 1 114 ? 25.845 -0.238 -25.184 1.00 95.44 114 GLN A N 1
ATOM 910 C CA . GLN A 1 114 ? 27.279 0.043 -25.046 1.00 95.44 114 GLN A CA 1
ATOM 911 C C . GLN A 1 114 ? 28.128 -1.075 -25.666 1.00 95.44 114 GLN A C 1
ATOM 913 O O . GLN A 1 114 ? 28.946 -0.810 -26.544 1.00 95.44 114 GLN A O 1
ATOM 918 N N . ARG A 1 115 ? 27.845 -2.341 -25.326 1.00 94.50 115 ARG A N 1
ATOM 919 C CA . ARG A 1 115 ? 28.564 -3.494 -25.895 1.00 94.50 115 ARG A CA 1
ATOM 920 C C . ARG A 1 115 ? 28.433 -3.606 -27.415 1.00 94.50 115 ARG A C 1
ATOM 922 O O . ARG A 1 115 ? 29.422 -3.879 -28.088 1.00 94.50 115 ARG A O 1
ATOM 929 N N . ALA A 1 116 ? 27.239 -3.391 -27.968 1.00 93.25 116 ALA A N 1
ATOM 930 C CA . ALA A 1 116 ? 27.040 -3.419 -29.419 1.00 93.25 116 ALA A CA 1
ATOM 931 C C . ALA A 1 116 ? 27.846 -2.318 -30.133 1.00 93.25 116 ALA A C 1
ATOM 933 O O . ALA A 1 116 ? 28.404 -2.546 -31.208 1.00 93.25 116 ALA A O 1
ATOM 934 N N . THR A 1 117 ? 27.948 -1.143 -29.508 1.00 90.81 117 THR A N 1
ATOM 935 C CA . THR A 1 117 ? 28.732 -0.014 -30.026 1.00 90.81 117 THR A CA 1
ATOM 936 C C . THR A 1 117 ? 30.229 -0.331 -30.037 1.00 90.81 117 THR A C 1
ATOM 938 O O . THR A 1 117 ? 30.892 -0.108 -31.052 1.00 90.81 117 THR A O 1
ATOM 941 N N . ASP A 1 118 ? 30.757 -0.918 -28.961 1.00 85.81 118 ASP A N 1
ATOM 942 C CA . ASP A 1 118 ? 32.173 -1.296 -28.864 1.00 85.81 118 ASP A CA 1
ATOM 943 C C . ASP A 1 118 ? 32.568 -2.375 -29.884 1.00 85.81 118 ASP A C 1
ATOM 945 O O . ASP A 1 118 ? 33.620 -2.275 -30.517 1.00 85.81 118 ASP A O 1
ATOM 949 N N . VAL A 1 119 ? 31.707 -3.377 -30.102 1.00 87.25 119 VAL A N 1
ATOM 950 C CA . VAL A 1 119 ? 31.920 -4.432 -31.114 1.00 87.25 119 VAL A CA 1
ATOM 951 C C . VAL A 1 119 ? 31.924 -3.863 -32.537 1.00 87.25 119 VAL A C 1
ATOM 953 O O . VAL A 1 119 ? 32.753 -4.234 -33.371 1.00 87.25 119 VAL A O 1
ATOM 956 N N . SER A 1 120 ? 31.013 -2.935 -32.836 1.00 81.50 120 SER A N 1
ATOM 957 C CA . SER A 1 120 ? 30.993 -2.247 -34.134 1.00 81.50 120 SER A CA 1
ATOM 958 C C . SER A 1 120 ? 32.264 -1.411 -34.343 1.00 81.50 120 SER A C 1
ATOM 960 O O . SER A 1 120 ? 32.868 -1.417 -35.418 1.00 81.50 120 SER A O 1
ATOM 962 N N . ARG A 1 121 ? 32.740 -0.744 -33.284 1.00 79.94 121 ARG A N 1
ATOM 963 C CA . ARG A 1 121 ? 33.979 0.040 -33.323 1.00 79.94 121 ARG A CA 1
ATOM 964 C C . ARG A 1 121 ? 35.215 -0.832 -33.561 1.00 79.94 121 ARG A C 1
ATOM 966 O O . ARG A 1 121 ? 36.067 -0.440 -34.354 1.00 79.94 121 ARG A O 1
ATOM 973 N N . SER A 1 122 ? 35.325 -1.988 -32.907 1.00 75.31 122 SER A N 1
ATOM 974 C CA . SER A 1 122 ? 36.485 -2.879 -33.061 1.00 75.31 122 SER A CA 1
ATOM 975 C C . SER A 1 122 ? 36.552 -3.530 -34.446 1.00 75.31 122 SER A C 1
ATOM 977 O O . SER A 1 122 ? 37.613 -3.534 -35.065 1.00 75.31 122 SER A O 1
ATOM 979 N N . THR A 1 123 ? 35.421 -3.995 -34.983 1.00 72.38 123 THR A N 1
ATOM 980 C CA . THR A 1 123 ? 35.346 -4.592 -36.334 1.00 72.38 123 THR A CA 1
ATOM 981 C C . THR A 1 123 ? 35.631 -3.601 -37.467 1.00 72.38 123 THR A C 1
ATOM 983 O O . THR A 1 123 ? 36.107 -4.005 -38.525 1.00 72.38 123 THR A O 1
ATOM 986 N N . SER A 1 124 ? 35.372 -2.306 -37.260 1.00 74.75 124 SER A N 1
ATOM 987 C CA . SER A 1 124 ? 35.728 -1.247 -38.218 1.00 74.75 124 SER A CA 1
ATOM 988 C C . SER A 1 124 ? 37.246 -1.022 -38.320 1.00 74.75 124 SER A C 1
ATOM 990 O O . SER A 1 124 ? 37.751 -0.730 -39.400 1.00 74.75 124 SER A O 1
ATOM 992 N N . ILE A 1 125 ? 37.983 -1.197 -37.217 1.00 69.75 125 ILE A N 1
ATOM 993 C CA . ILE A 1 125 ? 39.442 -0.985 -37.158 1.00 69.75 125 ILE A CA 1
ATOM 994 C C . ILE A 1 125 ? 40.215 -2.147 -37.801 1.00 69.75 125 ILE A C 1
ATOM 996 O O . ILE A 1 125 ? 41.234 -1.911 -38.433 1.00 69.75 125 ILE A O 1
ATOM 1000 N N . ASP A 1 126 ? 39.725 -3.382 -37.676 1.00 65.69 126 ASP A N 1
ATOM 1001 C CA . ASP A 1 126 ? 40.383 -4.589 -38.213 1.00 65.69 126 ASP A CA 1
ATOM 1002 C C . ASP A 1 126 ? 40.305 -4.708 -39.750 1.00 65.69 126 ASP A C 1
ATOM 1004 O O . ASP A 1 126 ? 41.016 -5.490 -40.371 1.00 65.69 126 ASP A O 1
ATOM 1008 N N . ARG A 1 127 ? 39.428 -3.929 -40.395 1.00 59.59 127 ARG A N 1
ATOM 1009 C CA . ARG A 1 127 ? 39.153 -4.032 -41.837 1.00 59.59 127 ARG A CA 1
ATOM 1010 C C . ARG A 1 127 ? 40.036 -3.120 -42.709 1.00 59.59 127 ARG A C 1
ATOM 1012 O O . ARG A 1 127 ? 39.734 -2.965 -43.892 1.00 59.59 127 ARG A O 1
ATOM 1019 N N . HIS A 1 128 ? 41.078 -2.502 -42.156 1.00 52.72 128 HIS A N 1
ATOM 1020 C CA . HIS A 1 128 ? 41.885 -1.474 -42.825 1.00 52.72 128 HIS A CA 1
ATOM 1021 C C . HIS A 1 128 ? 43.378 -1.796 -42.827 1.00 52.72 128 HIS A C 1
ATOM 1023 O O . HIS A 1 128 ? 44.030 -1.403 -43.823 1.00 52.72 128 HIS A O 1
#